Protein AF-W2TKF1-F1 (afdb_monomer_lite)

Radius of gyration: 24.58 Å; chains: 1; bounding box: 59×33×50 Å

Sequence (81 aa):
MSWLRLASLVLVAGSLAVKRQDFKTCEQSSFCKRHRAISENTGYEVDPHSLKHAGSRLDATLQNAENKLSLRIYGLKVRQF

Organism: Necator americanus (NCBI:txid51031)

Secondary structure (DSSP, 8-state):
-HHHHHHHHHHHHHHH-S-GGGS--GGG-HHHHHHHT--S----EE-GGG-EEETTEEEEEEE-SS-EEEEEEE--PPPP-

pLDDT: mean 89.98, std 8.16, range [58.97, 97.69]

Structure (mmCIF, N/CA/C/O backbone):
data_AF-W2TKF1-F1
#
_entry.id   AF-W2TKF1-F1
#
loop_
_atom_site.group_PDB
_atom_site.id
_atom_site.type_symbol
_atom_site.label_atom_id
_atom_site.label_alt_id
_atom_site.label_comp_id
_atom_site.label_asym_id
_atom_site.label_entity_id
_atom_site.label_seq_id
_atom_site.pdbx_PDB_ins_code
_atom_site.Cartn_x
_atom_site.Cartn_y
_atom_site.Cartn_z
_atom_site.occupancy
_atom_site.B_iso_or_equiv
_atom_site.auth_seq_id
_atom_site.auth_comp_id
_atom_site.auth_asym_id
_atom_site.auth_atom_id
_atom_site.pdbx_PDB_model_num
ATOM 1 N N . MET A 1 1 ? -46.363 -7.142 26.757 1.00 61.31 1 MET A N 1
ATOM 2 C CA . MET A 1 1 ? -45.404 -6.110 27.226 1.00 61.31 1 MET A CA 1
ATOM 3 C C . MET A 1 1 ? -44.162 -6.660 27.940 1.00 61.31 1 MET A C 1
ATOM 5 O O . MET A 1 1 ? -43.077 -6.200 27.620 1.00 61.31 1 MET A O 1
ATOM 9 N N . SER A 1 2 ? -44.274 -7.603 28.890 1.00 71.00 2 SER A N 1
ATOM 10 C CA . SER A 1 2 ? -43.129 -8.043 29.724 1.00 71.00 2 SER A CA 1
ATOM 11 C C . SER A 1 2 ? -42.003 -8.761 28.949 1.00 71.00 2 SER A C 1
ATOM 13 O O . SER A 1 2 ? -40.825 -8.478 29.149 1.00 71.00 2 SER A O 1
ATOM 15 N N . TRP A 1 3 ? -42.354 -9.606 27.973 1.00 76.19 3 TRP A N 1
ATOM 16 C CA . TRP A 1 3 ? -41.384 -10.360 27.160 1.00 76.19 3 TRP A CA 1
ATOM 17 C C . TRP A 1 3 ? -40.488 -9.477 26.277 1.00 76.19 3 TRP A C 1
ATOM 19 O O . TRP A 1 3 ? -39.298 -9.734 26.128 1.00 76.19 3 TRP A O 1
ATOM 29 N N . LEU A 1 4 ? -41.042 -8.387 25.736 1.00 84.62 4 LEU A N 1
ATOM 30 C CA . LEU A 1 4 ? -40.289 -7.414 24.937 1.00 84.62 4 LEU A CA 1
ATOM 31 C C . LEU A 1 4 ? -39.229 -6.689 25.781 1.00 84.62 4 LEU A C 1
ATOM 33 O O . LEU A 1 4 ? -38.136 -6.417 25.293 1.00 84.62 4 LEU A O 1
ATOM 37 N N . ARG A 1 5 ? -39.523 -6.424 27.062 1.00 86.38 5 ARG A N 1
ATOM 38 C CA . ARG A 1 5 ? -38.563 -5.814 27.996 1.00 86.38 5 ARG A CA 1
ATOM 39 C C . ARG A 1 5 ? -37.410 -6.765 28.317 1.00 86.38 5 ARG A C 1
ATOM 41 O O . ARG A 1 5 ? -36.264 -6.333 28.314 1.00 86.38 5 ARG A O 1
ATOM 48 N N . LEU A 1 6 ? -37.702 -8.051 28.519 1.00 86.31 6 LEU A N 1
ATOM 49 C CA . LEU A 1 6 ? -36.694 -9.102 28.711 1.00 86.31 6 LEU A CA 1
ATOM 50 C C . LEU A 1 6 ? -35.800 -9.273 27.477 1.00 86.31 6 LEU A C 1
ATOM 52 O O . LEU A 1 6 ? -34.578 -9.260 27.603 1.00 86.31 6 LEU A O 1
ATOM 56 N N . ALA A 1 7 ? -36.393 -9.352 26.284 1.00 86.06 7 ALA A N 1
ATOM 57 C CA . ALA A 1 7 ? -35.642 -9.440 25.033 1.00 86.06 7 ALA A CA 1
ATOM 58 C C . ALA A 1 7 ? -34.731 -8.217 24.824 1.00 86.06 7 ALA A C 1
ATOM 60 O O . ALA A 1 7 ? -33.557 -8.365 24.491 1.00 86.06 7 ALA A O 1
ATOM 61 N N . SER A 1 8 ? -35.239 -7.010 25.097 1.00 85.56 8 SER A N 1
ATOM 62 C CA . SER A 1 8 ? -34.445 -5.779 25.034 1.00 85.56 8 SER A CA 1
ATOM 63 C C . SER A 1 8 ? -33.275 -5.785 26.022 1.00 85.56 8 SER A C 1
ATOM 65 O O . SER A 1 8 ? -32.188 -5.333 25.673 1.00 85.56 8 SER A O 1
ATOM 67 N N . LEU A 1 9 ? -33.469 -6.298 27.241 1.00 86.62 9 LEU A N 1
ATOM 68 C CA . LEU A 1 9 ? -32.422 -6.357 28.263 1.00 86.62 9 LEU A CA 1
ATOM 69 C C . LEU A 1 9 ? -31.280 -7.303 27.855 1.00 86.62 9 LEU A C 1
ATOM 71 O O . LEU A 1 9 ? -30.107 -6.977 28.027 1.00 86.62 9 LEU A O 1
ATOM 75 N N . VAL A 1 10 ? -31.627 -8.451 27.264 1.00 86.62 10 VAL A N 1
ATOM 76 C CA . VAL A 1 10 ? -30.660 -9.442 26.764 1.00 86.62 10 VAL A CA 1
ATOM 77 C C . VAL A 1 10 ? -29.838 -8.878 25.602 1.00 86.62 10 VAL A C 1
ATOM 79 O O . VAL A 1 10 ? -28.622 -9.055 25.568 1.00 86.62 10 VAL A O 1
ATOM 82 N N . LEU A 1 11 ? -30.468 -8.143 24.681 1.00 83.94 11 LEU A N 1
ATOM 83 C CA . LEU A 1 11 ? -29.771 -7.498 23.562 1.00 83.94 11 LEU A CA 1
ATOM 84 C C . LEU A 1 11 ? -28.789 -6.415 24.036 1.00 83.94 11 LEU A C 1
ATOM 86 O O . LEU A 1 11 ? -27.659 -6.3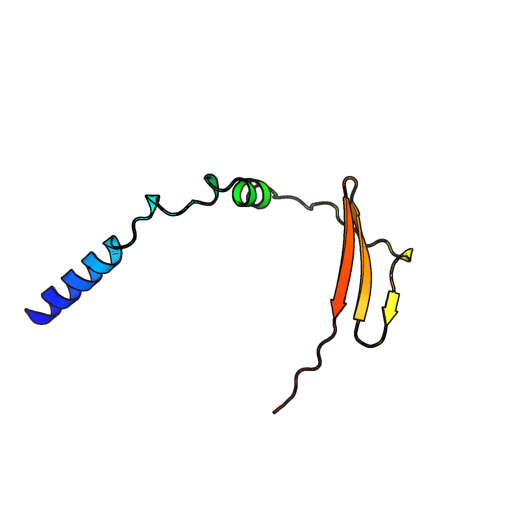48 23.549 1.00 83.94 11 LEU A O 1
ATOM 90 N N . VAL A 1 12 ? -29.180 -5.607 25.029 1.00 83.31 12 VAL A N 1
ATOM 91 C CA . VAL A 1 12 ? -28.294 -4.600 25.637 1.00 83.31 12 VAL A CA 1
ATOM 92 C C . VAL A 1 12 ? -27.116 -5.268 26.353 1.00 83.31 12 VAL A C 1
ATOM 94 O O . VAL A 1 12 ? -25.975 -4.855 26.154 1.00 83.31 12 VAL A O 1
ATOM 97 N N . ALA A 1 13 ? -27.344 -6.345 27.109 1.00 82.75 13 ALA A N 1
ATOM 98 C CA . ALA A 1 13 ? -26.266 -7.096 27.755 1.00 82.75 13 ALA A CA 1
ATOM 99 C C . ALA A 1 13 ? -25.293 -7.723 26.739 1.00 82.75 13 ALA A C 1
ATOM 101 O O . ALA A 1 13 ? -24.078 -7.654 26.921 1.00 82.75 13 ALA A O 1
ATOM 102 N N . GLY A 1 14 ? -25.808 -8.260 25.627 1.00 78.38 14 GLY A N 1
ATOM 103 C CA . GLY A 1 14 ? -24.988 -8.782 24.531 1.00 78.38 14 GLY A CA 1
ATOM 104 C C . GLY A 1 14 ? -24.107 -7.711 23.882 1.00 78.38 14 GLY A C 1
ATOM 105 O O . GLY A 1 14 ? -22.960 -7.984 23.534 1.00 78.38 14 GLY A O 1
ATOM 106 N N . SER A 1 15 ? -24.591 -6.467 23.797 1.00 75.44 15 SER A N 1
ATOM 107 C CA . SER A 1 15 ? -23.798 -5.344 23.275 1.00 75.44 15 SER A CA 1
ATOM 108 C C . SER A 1 15 ? -22.625 -4.937 24.184 1.00 75.44 15 SER A C 1
ATOM 110 O O . SER A 1 15 ? -21.631 -4.396 23.697 1.00 75.44 15 SER A O 1
ATOM 112 N N . LEU A 1 16 ? -22.707 -5.254 25.483 1.00 78.44 16 LEU A N 1
ATOM 113 C CA . LEU A 1 16 ? -21.671 -5.000 26.493 1.00 78.44 16 LEU A CA 1
ATOM 114 C C . LEU A 1 16 ? -20.739 -6.204 26.728 1.00 78.44 16 LEU A C 1
ATOM 116 O O . LEU A 1 16 ? -19.747 -6.076 27.443 1.00 78.44 16 LEU A O 1
ATOM 120 N N . ALA A 1 17 ? -21.027 -7.364 26.127 1.00 82.50 17 ALA A N 1
ATOM 121 C CA . ALA A 1 17 ? -20.237 -8.584 26.306 1.00 82.50 17 ALA A CA 1
ATOM 122 C C . ALA A 1 17 ? -18.832 -8.491 25.681 1.00 82.50 17 ALA A C 1
ATOM 124 O O . ALA A 1 17 ? -17.908 -9.189 26.101 1.00 82.50 17 ALA A O 1
ATOM 125 N N . VAL A 1 18 ? -18.649 -7.618 24.687 1.00 82.12 18 VAL A N 1
ATOM 126 C CA . VAL A 1 18 ? -17.357 -7.423 24.025 1.00 82.12 18 VAL A CA 1
ATOM 127 C C . VAL A 1 18 ? -16.494 -6.454 24.833 1.00 82.12 18 VAL A C 1
ATOM 129 O O . VAL A 1 18 ? -16.714 -5.242 24.827 1.00 82.12 18 VAL A O 1
ATOM 132 N N . LYS A 1 19 ? -15.446 -6.984 25.468 1.00 85.19 19 LYS A N 1
ATOM 133 C CA . LYS A 1 19 ? -14.381 -6.207 26.117 1.00 85.19 19 LYS A CA 1
ATOM 134 C C . LYS A 1 19 ? -13.463 -5.572 25.076 1.00 85.19 19 LYS A C 1
ATOM 136 O O . LYS A 1 19 ? -12.413 -6.105 24.734 1.00 85.19 19 LYS A O 1
ATOM 141 N N . ARG A 1 20 ? -13.873 -4.424 24.538 1.00 85.69 20 ARG A N 1
ATOM 142 C CA . ARG A 1 20 ? -13.149 -3.710 23.468 1.00 85.69 20 ARG A CA 1
ATOM 143 C C . ARG A 1 20 ? -11.691 -3.392 23.821 1.00 85.69 20 ARG A C 1
ATOM 145 O O . ARG A 1 20 ? -10.873 -3.320 22.915 1.00 85.69 20 ARG A O 1
ATOM 152 N N . GLN A 1 21 ? -11.369 -3.241 25.103 1.00 85.25 21 GLN A N 1
ATOM 153 C CA . GLN A 1 21 ? -10.013 -2.990 25.594 1.00 85.25 21 GLN A CA 1
ATOM 154 C C . GLN A 1 21 ? -9.028 -4.141 25.339 1.00 85.25 21 GLN A C 1
ATOM 156 O O . GLN A 1 21 ? -7.827 -3.894 25.267 1.00 85.25 21 GLN A O 1
ATOM 161 N N . ASP A 1 22 ? -9.521 -5.371 25.162 1.00 89.38 22 ASP A N 1
ATOM 162 C CA . ASP A 1 22 ? -8.679 -6.542 24.889 1.00 89.38 22 ASP A CA 1
ATOM 163 C C . ASP A 1 22 ? -8.287 -6.626 23.399 1.00 89.38 22 ASP A C 1
ATOM 165 O O . ASP A 1 22 ? -7.412 -7.400 23.010 1.00 89.38 22 ASP A O 1
ATOM 169 N N . PHE A 1 23 ? -8.908 -5.801 22.549 1.00 92.31 23 PHE A N 1
ATOM 170 C CA . PHE A 1 23 ? -8.660 -5.761 21.114 1.00 92.31 23 PHE A CA 1
ATOM 171 C C . PHE A 1 23 ? -7.850 -4.522 20.745 1.00 92.31 23 PHE A C 1
ATOM 173 O O . PHE A 1 23 ? -8.221 -3.389 21.051 1.00 92.31 23 PHE A O 1
ATOM 180 N N . LYS A 1 24 ? -6.746 -4.732 20.023 1.00 91.62 24 LYS A N 1
ATOM 181 C CA . LYS A 1 24 ? -5.914 -3.632 19.531 1.00 91.62 24 LYS A CA 1
ATOM 182 C C . LYS A 1 24 ? -6.708 -2.771 18.553 1.00 91.62 24 LYS A C 1
ATOM 184 O O . LYS A 1 24 ? -7.163 -3.246 17.514 1.00 91.62 24 LYS A O 1
ATOM 189 N N . THR A 1 25 ? -6.800 -1.483 18.850 1.00 94.44 2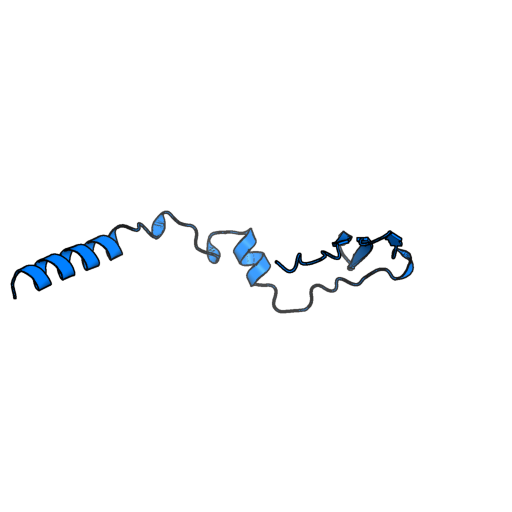5 THR A N 1
ATOM 190 C CA . THR A 1 25 ? -7.201 -0.470 17.869 1.00 94.44 25 THR A CA 1
ATOM 191 C C . THR A 1 25 ? -6.103 -0.290 16.813 1.00 94.44 25 THR A C 1
ATOM 193 O O . THR A 1 25 ? -4.963 -0.723 17.000 1.00 9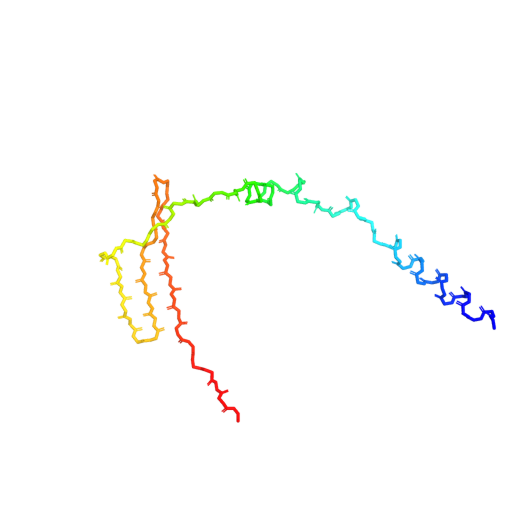4.44 25 THR A O 1
ATOM 196 N N . CYS A 1 26 ? -6.417 0.371 15.693 1.00 93.81 26 CYS A N 1
ATOM 197 C CA . CYS A 1 26 ? -5.416 0.631 14.650 1.00 93.81 26 CYS A CA 1
ATOM 198 C C . CYS A 1 26 ? -4.214 1.426 15.190 1.00 93.81 26 CYS A C 1
ATOM 200 O O . CYS A 1 26 ? -3.077 1.096 14.868 1.00 93.81 26 CYS A O 1
ATOM 202 N N . GLU A 1 27 ? -4.455 2.386 16.091 1.00 94.81 27 GLU A N 1
ATOM 203 C CA . GLU A 1 27 ? -3.401 3.168 16.754 1.00 94.81 27 GLU A CA 1
ATOM 204 C C . GLU A 1 27 ? -2.496 2.322 17.660 1.00 94.81 27 GLU A C 1
ATOM 206 O O . GLU A 1 27 ? -1.321 2.638 17.835 1.00 94.81 27 GLU A O 1
ATOM 211 N N . GLN A 1 28 ? -3.024 1.225 18.207 1.00 93.88 28 GLN A N 1
ATOM 212 C CA . GLN A 1 28 ? -2.289 0.283 19.058 1.00 93.88 28 GLN A CA 1
ATOM 213 C C . GLN A 1 28 ? -1.574 -0.823 18.260 1.00 93.88 28 GLN A C 1
ATOM 215 O O . GLN A 1 28 ? -0.835 -1.624 18.836 1.00 93.88 28 GLN A O 1
ATOM 220 N N . SER A 1 29 ? -1.777 -0.893 16.942 1.00 96.31 29 SER A N 1
ATOM 221 C CA . SER A 1 29 ? -1.088 -1.823 16.046 1.00 96.31 29 SER A CA 1
ATOM 222 C C . SER A 1 29 ? -0.120 -1.054 15.154 1.00 96.31 29 SER A C 1
ATOM 224 O O . SER A 1 29 ? -0.531 -0.369 14.221 1.00 96.31 29 SER A O 1
ATOM 226 N N . SER A 1 30 ? 1.185 -1.182 15.411 1.00 95.38 30 SER A N 1
ATOM 227 C CA . SER A 1 30 ? 2.230 -0.426 14.701 1.00 95.38 30 SER A CA 1
ATOM 228 C C . SER A 1 30 ? 2.195 -0.603 13.178 1.00 95.38 30 SER A C 1
ATOM 230 O O . SER A 1 30 ? 2.502 0.333 12.442 1.00 95.38 30 SER A O 1
ATOM 232 N N . PHE A 1 31 ? 1.791 -1.776 12.684 1.00 96.00 31 PHE A N 1
ATOM 233 C CA . PHE A 1 31 ? 1.591 -2.006 11.253 1.00 96.00 31 PHE A CA 1
ATOM 234 C C . PHE A 1 31 ? 0.391 -1.217 10.716 1.00 96.00 31 PHE A C 1
ATOM 236 O O . PHE A 1 31 ? 0.541 -0.475 9.749 1.00 96.00 31 PHE A O 1
ATOM 243 N N . CYS A 1 32 ? -0.770 -1.320 11.376 1.00 96.06 32 CYS A N 1
ATOM 244 C CA . CYS A 1 32 ? -1.982 -0.604 10.968 1.00 96.06 32 CYS A CA 1
ATOM 245 C C . CYS A 1 32 ? -1.759 0.906 10.987 1.00 96.06 32 CYS A C 1
ATOM 247 O O . CYS A 1 32 ? -2.036 1.579 10.001 1.00 96.06 32 CYS A O 1
ATOM 249 N N . LYS A 1 33 ? -1.187 1.419 12.079 1.00 97.06 33 LYS A N 1
ATOM 250 C CA . LYS A 1 33 ? -0.872 2.836 12.240 1.00 97.06 33 LYS A CA 1
ATOM 251 C C . LYS A 1 33 ? 0.008 3.362 11.106 1.00 97.06 33 LYS A C 1
ATOM 253 O O . LYS A 1 33 ? -0.341 4.360 10.487 1.00 97.06 33 LYS A O 1
ATOM 258 N N . ARG A 1 34 ? 1.115 2.674 10.793 1.00 95.00 34 ARG A N 1
ATOM 259 C CA . ARG A 1 34 ? 2.031 3.095 9.717 1.00 95.00 34 ARG A CA 1
ATOM 260 C C . ARG A 1 34 ? 1.367 3.051 8.346 1.00 95.00 34 ARG A C 1
ATOM 262 O O . ARG A 1 34 ? 1.421 4.040 7.634 1.00 95.00 34 ARG A O 1
ATOM 269 N N . HIS A 1 35 ? 0.705 1.949 7.992 1.00 94.38 35 HIS A N 1
ATOM 270 C CA . HIS A 1 35 ? 0.084 1.821 6.671 1.00 94.38 35 HIS A CA 1
ATOM 271 C C . HIS A 1 35 ? -1.135 2.728 6.482 1.00 94.38 35 HIS A C 1
ATOM 273 O O . HIS A 1 35 ? -1.385 3.174 5.370 1.00 94.38 35 HIS A O 1
ATOM 279 N N . ARG A 1 36 ? -1.870 3.044 7.554 1.00 95.12 36 ARG A N 1
ATOM 280 C CA . ARG A 1 36 ? -2.996 3.985 7.508 1.00 95.12 36 ARG A CA 1
ATOM 281 C C . ARG A 1 36 ? -2.552 5.446 7.435 1.00 95.12 36 ARG A C 1
ATOM 283 O O . ARG A 1 36 ? -3.314 6.275 6.954 1.00 95.12 36 ARG A O 1
ATOM 290 N N . ALA A 1 37 ? -1.346 5.755 7.907 1.00 95.56 37 ALA A N 1
ATOM 291 C CA . ALA A 1 37 ? -0.754 7.082 7.779 1.00 95.56 37 ALA A CA 1
ATOM 292 C C . ALA A 1 37 ? -0.241 7.381 6.357 1.00 95.56 37 ALA A C 1
ATOM 294 O O . ALA A 1 37 ? 0.063 8.532 6.063 1.00 95.56 37 ALA A O 1
ATOM 295 N N . ILE A 1 38 ? -0.147 6.377 5.475 1.00 94.25 38 ILE A N 1
ATOM 296 C CA . ILE A 1 38 ? 0.218 6.581 4.068 1.00 94.25 38 ILE A CA 1
ATOM 297 C C . ILE A 1 38 ? -0.973 7.229 3.351 1.00 94.25 38 ILE A C 1
ATOM 299 O O . ILE A 1 38 ? -1.989 6.577 3.115 1.00 94.25 38 ILE A O 1
ATOM 303 N N . SER A 1 39 ? -0.850 8.512 3.016 1.00 91.81 39 SER A N 1
ATOM 304 C CA . SER A 1 39 ? -1.862 9.281 2.274 1.00 91.81 39 SER A CA 1
ATOM 305 C C . SER A 1 39 ? -1.502 9.508 0.805 1.00 91.81 39 SER A C 1
ATOM 307 O O . SER A 1 39 ? -2.374 9.839 0.005 1.00 91.81 39 SER A O 1
ATOM 309 N N . GLU A 1 40 ? -0.231 9.338 0.449 1.00 91.31 40 GLU A N 1
ATOM 310 C CA . GLU A 1 40 ? 0.312 9.638 -0.874 1.00 91.31 40 GLU A CA 1
ATOM 311 C C . GLU A 1 40 ? 0.731 8.368 -1.621 1.00 91.31 40 GLU A C 1
ATOM 313 O O . GLU A 1 40 ? 0.807 7.272 -1.056 1.00 91.31 40 GLU A O 1
ATOM 318 N N . ASN A 1 41 ? 0.987 8.511 -2.923 1.00 89.25 41 ASN A N 1
ATOM 319 C CA . ASN A 1 41 ? 1.460 7.409 -3.749 1.00 89.25 41 ASN A CA 1
ATOM 320 C C . ASN A 1 41 ? 2.822 6.908 -3.231 1.00 89.25 41 ASN A C 1
ATOM 322 O O . ASN A 1 41 ? 3.758 7.678 -3.054 1.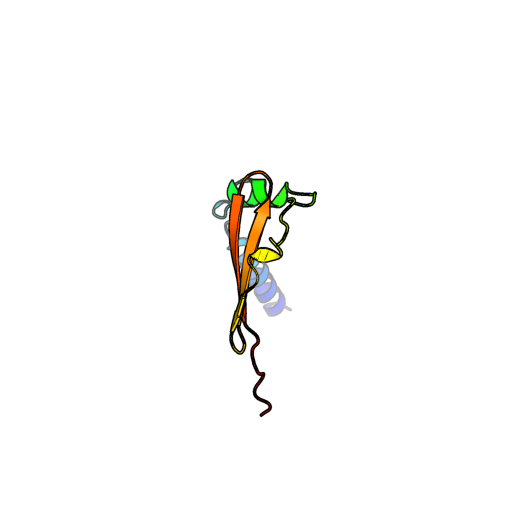00 89.25 41 ASN A O 1
ATOM 326 N N . THR A 1 42 ? 2.932 5.596 -3.029 1.00 90.69 42 THR A N 1
ATOM 327 C CA . THR A 1 42 ? 4.138 4.911 -2.529 1.00 90.69 42 THR A CA 1
ATOM 328 C C . THR A 1 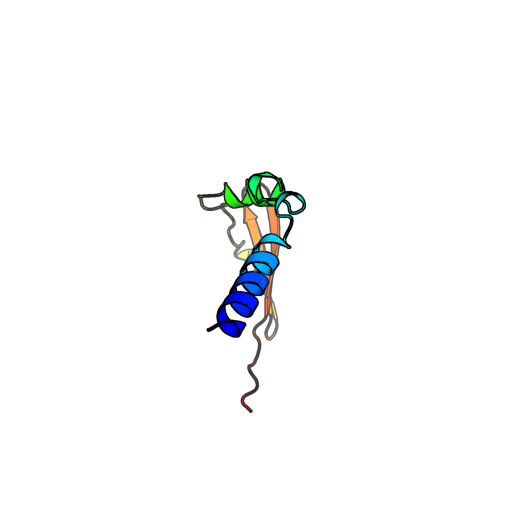42 ? 5.267 4.808 -3.564 1.00 90.69 42 THR A C 1
ATOM 330 O O . THR A 1 42 ? 6.354 4.317 -3.247 1.00 90.69 42 THR A O 1
ATOM 333 N N . GLY A 1 43 ? 5.017 5.256 -4.799 1.00 94.31 43 GLY A N 1
ATOM 334 C CA . GLY A 1 43 ? 6.025 5.382 -5.851 1.00 94.31 43 GLY A CA 1
ATOM 335 C C . GLY A 1 43 ? 6.453 4.055 -6.474 1.00 94.31 43 GLY A C 1
ATOM 336 O O . GLY A 1 43 ? 7.517 3.992 -7.081 1.00 94.31 43 GLY A O 1
ATOM 337 N N . TYR A 1 44 ? 5.672 2.985 -6.299 1.00 96.25 44 TYR A N 1
ATOM 338 C CA . TYR A 1 44 ? 5.932 1.725 -6.992 1.00 96.25 44 TYR A CA 1
ATOM 339 C C . TYR A 1 44 ? 5.555 1.830 -8.467 1.00 96.25 44 TYR A C 1
ATOM 341 O O . TYR A 1 44 ? 4.408 2.116 -8.809 1.00 96.25 44 TYR A O 1
ATOM 349 N N . GLU A 1 45 ? 6.508 1.500 -9.326 1.00 96.31 45 GLU A N 1
ATOM 350 C CA . GLU A 1 45 ? 6.349 1.422 -10.772 1.00 96.31 45 GLU A CA 1
ATOM 351 C C . GLU A 1 45 ? 6.729 0.023 -11.265 1.00 96.31 45 GLU A C 1
ATOM 353 O O . GLU A 1 45 ? 7.527 -0.685 -10.645 1.00 96.31 45 GLU A O 1
ATOM 358 N N . VAL A 1 46 ? 6.138 -0.403 -12.381 1.00 96.62 46 VAL A N 1
ATOM 359 C CA . VAL A 1 46 ? 6.506 -1.665 -13.034 1.00 96.62 46 VAL A CA 1
ATOM 360 C C . VAL A 1 46 ? 7.750 -1.427 -13.878 1.00 96.62 46 VAL A C 1
ATOM 362 O O . VAL A 1 46 ? 7.736 -0.549 -14.734 1.00 96.62 46 VAL A O 1
ATOM 365 N N . ASP A 1 47 ? 8.791 -2.240 -13.695 1.00 95.88 47 ASP A N 1
ATOM 366 C CA . ASP A 1 47 ? 9.927 -2.277 -14.619 1.00 95.88 47 ASP A CA 1
ATOM 367 C C . ASP A 1 47 ? 9.476 -2.890 -15.963 1.00 95.88 47 ASP A C 1
ATOM 369 O O . ASP A 1 47 ? 9.206 -4.101 -16.012 1.00 95.88 47 ASP A O 1
ATOM 373 N N . PRO A 1 48 ? 9.406 -2.115 -17.065 1.00 93.12 48 PRO A N 1
ATOM 374 C CA . PRO A 1 48 ? 8.871 -2.591 -18.341 1.00 93.12 48 PRO A CA 1
ATOM 375 C C . PRO A 1 48 ? 9.677 -3.745 -18.946 1.00 93.12 48 PRO A C 1
ATOM 377 O O . PRO A 1 48 ? 9.123 -4.578 -19.662 1.00 93.12 48 PRO A O 1
ATOM 380 N N . HIS A 1 49 ? 10.974 -3.829 -18.643 1.00 95.12 49 HIS A N 1
ATOM 381 C CA . HIS A 1 49 ? 11.860 -4.864 -19.181 1.00 95.12 49 HIS A CA 1
ATOM 382 C C . HIS A 1 49 ? 11.723 -6.205 -18.451 1.00 95.12 49 HIS A C 1
ATOM 384 O O . HIS A 1 49 ? 12.161 -7.241 -18.952 1.00 95.12 49 HIS A O 1
ATOM 390 N N . SER A 1 50 ? 11.103 -6.202 -17.270 1.00 95.25 50 SER A N 1
ATOM 391 C CA . SER A 1 50 ? 10.906 -7.395 -16.445 1.00 95.25 50 SER A CA 1
ATOM 392 C C . SER A 1 50 ? 9.648 -8.196 -16.802 1.00 95.25 50 SER A C 1
ATOM 394 O O . SER A 1 50 ? 9.454 -9.294 -16.271 1.00 95.25 50 SER A O 1
ATOM 396 N N . LEU A 1 51 ? 8.798 -7.660 -17.685 1.00 95.44 51 LEU A N 1
ATOM 397 C CA . LEU A 1 51 ? 7.489 -8.218 -17.996 1.00 95.44 51 LEU A CA 1
ATOM 398 C C . LEU A 1 51 ? 7.618 -9.543 -18.753 1.00 95.44 51 LEU A C 1
ATOM 400 O O . LEU A 1 51 ? 8.186 -9.623 -19.841 1.00 95.44 51 LEU A O 1
ATOM 404 N N . LYS A 1 52 ? 7.050 -10.598 -18.173 1.00 95.94 52 LYS A N 1
ATOM 405 C CA . LYS A 1 52 ? 6.996 -11.942 -18.748 1.00 95.94 52 LYS A CA 1
ATOM 406 C C . LYS A 1 52 ? 5.561 -12.432 -18.725 1.00 95.94 52 LYS A C 1
ATOM 408 O O . LYS A 1 52 ? 4.904 -12.411 -17.690 1.00 95.94 52 LYS A O 1
ATOM 413 N N . HIS A 1 53 ? 5.081 -12.911 -19.862 1.00 94.06 53 HIS A N 1
ATOM 414 C CA . HIS A 1 53 ? 3.742 -13.470 -19.986 1.00 94.06 53 HIS A CA 1
ATOM 415 C C . HIS A 1 53 ? 3.828 -14.958 -20.331 1.00 94.06 53 HIS A C 1
ATOM 417 O O . HIS A 1 53 ? 4.528 -15.340 -21.267 1.00 94.06 53 HIS A O 1
ATOM 423 N N . ALA A 1 54 ? 3.118 -15.797 -19.579 1.00 90.94 54 ALA A N 1
ATOM 424 C CA . ALA A 1 54 ? 3.080 -17.241 -19.771 1.00 90.94 54 ALA A CA 1
ATOM 425 C C . ALA A 1 54 ? 1.653 -17.768 -19.565 1.00 90.94 54 ALA A C 1
ATOM 427 O O . ALA A 1 54 ? 1.168 -17.879 -18.438 1.00 90.94 54 ALA A O 1
ATOM 428 N N . GLY A 1 55 ? 0.978 -18.120 -20.662 1.00 89.88 55 GLY A N 1
ATOM 429 C CA . GLY A 1 55 ? -0.384 -18.655 -20.623 1.00 89.88 55 GLY A CA 1
ATOM 430 C C . GLY A 1 55 ? -1.370 -17.657 -20.016 1.00 89.88 55 GLY A C 1
ATOM 431 O O . GLY A 1 55 ? -1.648 -16.630 -20.620 1.00 89.88 55 GLY A O 1
ATOM 432 N N . SER A 1 56 ? -1.898 -17.965 -18.830 1.00 92.31 56 SER A N 1
ATOM 433 C CA . SER A 1 56 ? -2.793 -17.083 -18.070 1.00 92.31 56 SER A CA 1
ATOM 434 C C . SER A 1 56 ? -2.086 -16.307 -16.953 1.00 92.31 56 SER A C 1
ATOM 436 O O . SER A 1 56 ? -2.752 -15.769 -16.073 1.00 92.31 56 SER A O 1
ATOM 438 N N . ARG A 1 57 ? -0.751 -16.267 -16.936 1.00 94.06 57 ARG A N 1
ATOM 439 C CA . ARG A 1 57 ? 0.046 -15.615 -15.892 1.00 94.06 57 ARG A CA 1
ATOM 440 C C . ARG A 1 57 ? 0.898 -14.488 -16.473 1.00 94.06 57 ARG A C 1
ATOM 442 O O . ARG A 1 57 ? 1.565 -14.674 -17.487 1.00 94.06 57 ARG A O 1
ATOM 449 N N . LEU A 1 58 ? 0.924 -13.352 -15.784 1.00 96.12 58 LEU A N 1
ATOM 450 C CA . LEU A 1 58 ? 1.813 -12.226 -16.050 1.00 96.12 58 LEU A CA 1
ATOM 451 C C . LEU A 1 58 ? 2.717 -12.006 -14.838 1.00 96.12 58 LEU A C 1
ATOM 453 O O . LEU A 1 58 ? 2.233 -11.776 -13.732 1.00 96.12 58 LEU A O 1
ATOM 457 N N . ASP A 1 59 ? 4.022 -12.074 -15.061 1.00 97.19 59 ASP A N 1
ATOM 458 C CA . ASP A 1 59 ? 5.058 -11.791 -14.076 1.00 97.19 59 ASP A CA 1
ATOM 459 C C . ASP A 1 59 ? 5.751 -10.473 -14.417 1.00 97.19 59 ASP A C 1
ATOM 461 O O . ASP A 1 59 ? 6.031 -10.197 -15.582 1.00 97.19 59 ASP A O 1
ATOM 465 N N . ALA A 1 60 ? 6.054 -9.671 -13.403 1.00 97.56 60 ALA A N 1
ATOM 466 C CA . ALA A 1 60 ? 6.848 -8.457 -13.542 1.00 97.56 60 ALA A CA 1
ATOM 467 C C . ALA A 1 60 ? 7.553 -8.123 -12.220 1.00 97.56 60 ALA A C 1
ATOM 469 O O . ALA A 1 60 ? 7.280 -8.721 -11.177 1.00 97.56 60 ALA A O 1
ATOM 470 N N . THR A 1 61 ? 8.442 -7.142 -12.251 1.00 97.69 61 THR A N 1
ATOM 471 C CA . THR A 1 61 ? 9.070 -6.554 -11.069 1.00 97.69 61 THR A CA 1
ATOM 472 C C . THR A 1 61 ? 8.452 -5.185 -10.813 1.00 97.69 61 THR A C 1
ATOM 474 O O . THR A 1 61 ? 8.439 -4.331 -11.696 1.00 97.69 61 THR A O 1
ATOM 477 N N . LEU A 1 62 ? 7.948 -4.977 -9.598 1.00 96.94 62 LEU A N 1
ATOM 478 C CA . LEU A 1 62 ? 7.583 -3.660 -9.081 1.00 96.94 62 LEU A CA 1
ATOM 479 C C . LEU A 1 62 ? 8.780 -3.072 -8.344 1.00 96.94 62 LEU A C 1
ATOM 481 O O . LEU A 1 62 ? 9.432 -3.776 -7.573 1.00 96.94 62 LEU A O 1
ATOM 485 N N . GLN A 1 63 ? 9.056 -1.792 -8.539 1.00 96.44 63 GLN A N 1
ATOM 486 C CA . GLN A 1 63 ? 10.165 -1.120 -7.878 1.00 96.44 63 GLN A CA 1
ATOM 487 C C . GLN A 1 63 ? 9.815 0.311 -7.490 1.00 96.44 63 GLN A C 1
ATOM 489 O O . GLN A 1 63 ? 9.067 0.985 -8.189 1.00 96.44 63 GLN A O 1
ATOM 494 N N . ASN A 1 64 ? 10.383 0.764 -6.381 1.00 95.12 64 ASN A N 1
ATOM 495 C CA . ASN A 1 64 ? 10.467 2.173 -6.021 1.00 95.12 64 ASN A CA 1
ATOM 496 C C . ASN A 1 64 ? 11.907 2.482 -5.566 1.00 95.12 64 ASN A C 1
ATOM 498 O O . ASN A 1 64 ? 12.800 1.643 -5.711 1.00 95.12 64 ASN A O 1
ATOM 502 N N . ALA A 1 65 ? 12.149 3.672 -5.012 1.00 93.50 65 ALA A N 1
ATOM 503 C CA . ALA A 1 65 ? 13.478 4.062 -4.531 1.00 93.50 65 ALA A CA 1
ATOM 504 C C . ALA A 1 65 ? 14.028 3.160 -3.403 1.00 93.50 65 ALA A C 1
ATOM 506 O O . ALA A 1 65 ? 15.235 3.129 -3.179 1.00 93.50 65 ALA A O 1
ATOM 507 N N . GLU A 1 66 ? 13.163 2.424 -2.700 1.00 92.44 66 GLU A N 1
ATOM 508 C CA . GLU A 1 66 ? 13.509 1.694 -1.477 1.00 92.44 66 GLU A CA 1
ATOM 509 C C . GLU A 1 66 ? 13.480 0.169 -1.649 1.00 92.44 66 GLU A C 1
ATOM 511 O O . GLU A 1 66 ? 14.230 -0.544 -0.988 1.00 92.44 66 GLU A O 1
ATOM 516 N N . ASN A 1 67 ? 12.608 -0.354 -2.514 1.00 94.38 67 ASN A N 1
ATOM 517 C CA . ASN A 1 67 ? 12.264 -1.770 -2.565 1.00 94.38 67 ASN A CA 1
ATOM 518 C C . ASN A 1 67 ? 12.080 -2.277 -3.999 1.00 94.38 67 ASN A C 1
ATOM 520 O O . ASN A 1 67 ? 11.626 -1.558 -4.891 1.00 94.38 67 ASN A O 1
ATOM 524 N N . LYS A 1 68 ? 12.356 -3.573 -4.189 1.00 96.19 68 LYS A N 1
ATOM 525 C CA . LYS A 1 68 ? 12.016 -4.340 -5.394 1.00 96.19 68 LYS A CA 1
ATOM 526 C C . LYS A 1 68 ? 11.171 -5.549 -5.011 1.00 96.19 68 LYS A C 1
ATOM 528 O O . LYS A 1 68 ? 11.561 -6.334 -4.150 1.00 96.19 68 LYS A O 1
ATOM 533 N N . LEU A 1 69 ? 10.021 -5.704 -5.656 1.00 96.88 69 LEU A N 1
ATOM 534 C CA . LEU A 1 69 ? 9.014 -6.718 -5.360 1.00 96.88 69 LEU A CA 1
ATOM 535 C C . LEU A 1 69 ? 8.689 -7.528 -6.618 1.00 96.88 69 LEU A C 1
ATOM 537 O O . LEU A 1 69 ? 8.640 -6.994 -7.723 1.00 96.88 69 LEU A O 1
ATOM 541 N N . SER A 1 70 ? 8.423 -8.825 -6.460 1.00 96.62 70 SER A N 1
ATOM 542 C CA . SER A 1 70 ? 7.922 -9.665 -7.555 1.00 96.62 70 SER A CA 1
ATOM 543 C C . SER A 1 70 ? 6.398 -9.570 -7.657 1.00 96.62 70 SER A C 1
ATOM 545 O O . SER A 1 70 ? 5.693 -9.955 -6.726 1.00 96.62 70 SER A O 1
ATOM 547 N N . LEU A 1 71 ? 5.891 -9.116 -8.801 1.00 96.69 71 LEU A N 1
ATOM 548 C CA . LEU A 1 71 ? 4.470 -9.067 -9.139 1.00 96.69 71 LEU A CA 1
ATOM 549 C C . LEU A 1 71 ? 4.087 -10.290 -9.975 1.00 96.69 71 LEU A C 1
ATOM 551 O O . LEU A 1 71 ? 4.768 -10.622 -10.943 1.00 96.69 71 LEU A O 1
ATOM 555 N N . ARG A 1 72 ? 2.987 -10.953 -9.606 1.00 96.38 72 ARG A N 1
ATOM 556 C CA . ARG A 1 72 ? 2.418 -12.086 -10.349 1.00 96.38 72 ARG A CA 1
ATOM 557 C C . ARG A 1 72 ? 0.907 -11.929 -10.437 1.00 96.38 72 ARG A C 1
ATOM 559 O O . ARG A 1 72 ? 0.233 -11.910 -9.410 1.00 96.38 72 ARG A O 1
ATOM 566 N N . ILE A 1 73 ? 0.385 -11.836 -11.650 1.00 96.12 73 ILE A N 1
ATOM 567 C CA . ILE A 1 73 ? -1.039 -11.683 -11.946 1.00 96.12 73 ILE A CA 1
ATOM 568 C C . ILE A 1 73 ? -1.513 -12.941 -12.667 1.00 96.12 73 ILE A C 1
ATOM 570 O O . ILE A 1 73 ? -0.855 -13.411 -13.591 1.00 96.12 73 ILE A O 1
ATOM 574 N N . TYR A 1 74 ? -2.659 -13.480 -12.255 1.00 95.00 74 TYR A N 1
ATOM 575 C CA . TYR A 1 74 ? -3.255 -14.674 -12.850 1.00 95.00 74 TYR A CA 1
ATOM 576 C C . TYR A 1 74 ? -4.637 -14.345 -13.414 1.00 95.00 74 TYR A C 1
ATOM 578 O O . TYR A 1 74 ? -5.525 -13.906 -12.687 1.00 95.00 74 TYR A O 1
ATOM 586 N N . GLY A 1 75 ? -4.830 -14.595 -14.705 1.00 93.50 75 GLY A N 1
ATOM 587 C CA . GLY A 1 75 ? -6.134 -14.616 -15.348 1.00 93.50 75 GLY A CA 1
ATOM 588 C C . GLY A 1 75 ? -6.879 -15.895 -14.975 1.00 93.50 75 GLY A C 1
ATOM 589 O O . GLY A 1 75 ? -6.405 -17.003 -15.236 1.00 93.50 75 GLY A O 1
ATOM 590 N N . LEU A 1 76 ? -8.052 -15.744 -14.364 1.00 92.19 76 LEU A N 1
ATOM 591 C CA . LEU A 1 76 ? -8.926 -16.854 -13.999 1.00 92.19 76 LEU A CA 1
ATOM 592 C C . LEU A 1 76 ? -10.105 -16.923 -14.973 1.00 92.19 76 LEU A C 1
ATOM 594 O O . LEU A 1 76 ? -10.720 -15.907 -15.288 1.00 92.19 76 LEU A O 1
ATOM 598 N N . LYS A 1 77 ? -10.452 -18.131 -15.425 1.00 88.31 77 LYS A N 1
ATOM 599 C CA . LYS A 1 77 ? -11.687 -18.365 -16.180 1.00 88.31 77 LYS A CA 1
ATOM 600 C C . LYS A 1 77 ? -12.818 -18.628 -15.192 1.00 88.31 77 LYS A C 1
ATOM 602 O O . LYS A 1 77 ? -12.773 -19.612 -14.455 1.00 88.31 77 LYS A O 1
ATOM 607 N N . VAL A 1 78 ? -13.838 -17.776 -15.191 1.00 83.19 78 VAL A N 1
ATOM 608 C CA . VAL A 1 78 ? -15.066 -18.039 -14.431 1.00 83.19 78 VAL A CA 1
ATOM 609 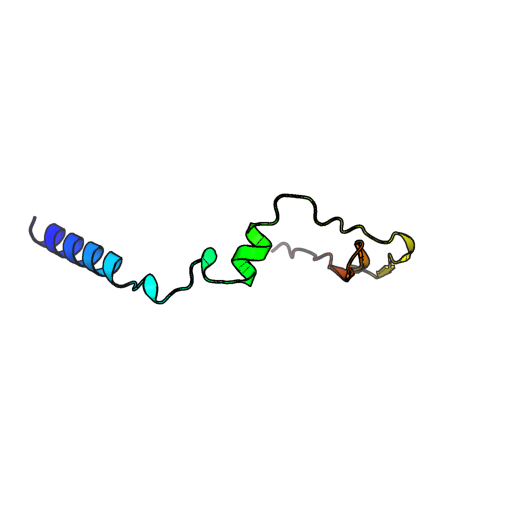C C . VAL A 1 78 ? -15.787 -19.207 -15.106 1.00 83.19 78 VAL A C 1
ATOM 611 O O . VAL A 1 78 ? -16.078 -19.146 -16.301 1.00 83.19 78 VAL A O 1
ATOM 614 N N . ARG A 1 79 ? -16.040 -20.300 -14.374 1.00 75.56 79 ARG A N 1
ATOM 615 C CA . ARG A 1 79 ? -16.946 -21.350 -14.861 1.00 75.56 79 ARG A CA 1
ATOM 616 C C . ARG A 1 79 ? -18.358 -20.775 -14.871 1.00 75.56 79 ARG A C 1
ATOM 618 O O . ARG A 1 79 ? -18.872 -20.418 -13.816 1.00 75.56 79 ARG A O 1
ATOM 625 N N . GLN A 1 80 ? -18.957 -20.679 -16.051 1.00 67.94 80 GLN A N 1
ATOM 626 C CA . GLN A 1 80 ? -20.399 -20.500 -16.183 1.00 67.94 80 GLN A CA 1
ATOM 627 C C . GLN A 1 80 ? -21.038 -21.857 -15.870 1.00 67.94 80 GLN A C 1
ATOM 629 O O . GLN A 1 80 ? -20.650 -22.861 -16.472 1.00 67.94 80 GLN A O 1
ATOM 634 N N . PHE A 1 81 ? -21.895 -21.879 -14.849 1.00 58.97 81 PHE A N 1
ATOM 635 C CA . PHE A 1 81 ? -22.760 -23.014 -14.532 1.00 58.97 81 PHE A CA 1
ATOM 636 C C . PHE A 1 81 ? -23.921 -23.074 -15.521 1.00 58.97 81 PHE A C 1
ATOM 638 O O . PHE A 1 81 ? -24.380 -21.983 -15.932 1.00 58.97 81 PHE A O 1
#

Foldseek 3Di:
DVVVVVVVVVVVVVVVPDPCVVDDDLVNDPVSVVVVPPPDDPAWDWDPVQWDDDDQKIWTWIDGPPDIDIDIDGDDDDDDD